Protein AF-A0A950L209-F1 (afdb_monomer)

Radius of gyration: 18.0 Å; Cα contacts (8 Å, |Δi|>4): 130; chains: 1; bounding box: 40×39×48 Å

Structure (mmCIF, N/CA/C/O backbone):
data_AF-A0A950L209-F1
#
_entry.id   AF-A0A950L209-F1
#
loop_
_atom_site.group_PDB
_atom_site.id
_atom_site.type_symbol
_atom_site.label_atom_id
_atom_site.label_alt_id
_atom_site.label_comp_id
_atom_site.label_asym_id
_atom_site.label_entity_id
_atom_site.label_seq_id
_atom_site.pdbx_PDB_ins_code
_atom_site.Cartn_x
_atom_site.Cartn_y
_atom_site.Cartn_z
_atom_site.occupancy
_atom_site.B_iso_or_equiv
_atom_site.auth_seq_id
_atom_site.auth_comp_id
_atom_site.auth_asym_id
_atom_site.auth_atom_id
_atom_site.pdbx_PDB_model_num
ATOM 1 N N . MET A 1 1 ? -9.557 -18.068 2.191 1.00 56.75 1 MET A N 1
ATOM 2 C CA . MET A 1 1 ? -8.403 -18.872 2.650 1.00 56.75 1 MET A CA 1
ATOM 3 C C . MET A 1 1 ? -7.447 -17.908 3.337 1.00 56.75 1 MET A C 1
ATOM 5 O O . MET A 1 1 ? -7.253 -16.830 2.796 1.00 56.75 1 MET A O 1
ATOM 9 N N . ILE A 1 2 ? -6.960 -18.210 4.544 1.00 58.59 2 ILE A N 1
ATOM 10 C CA . ILE A 1 2 ? -6.040 -17.323 5.278 1.00 58.59 2 ILE A CA 1
ATOM 11 C C . ILE A 1 2 ? -4.613 -17.676 4.863 1.00 58.59 2 ILE A C 1
ATOM 13 O O . ILE A 1 2 ? -4.239 -18.846 4.907 1.00 58.59 2 ILE A O 1
ATOM 17 N N . HIS A 1 3 ? -3.831 -16.674 4.466 1.00 64.38 3 HIS A N 1
ATOM 18 C CA . HIS A 1 3 ? -2.453 -16.849 4.015 1.00 64.38 3 HIS A CA 1
ATOM 19 C C . HIS A 1 3 ? -1.466 -16.234 5.027 1.00 64.38 3 HIS A C 1
ATOM 21 O O . HIS A 1 3 ? -1.179 -15.039 4.931 1.00 64.38 3 HIS A O 1
ATOM 27 N N . PRO A 1 4 ? -0.980 -17.000 6.024 1.00 54.41 4 PRO A N 1
ATOM 28 C CA . PRO A 1 4 ? -0.186 -16.463 7.134 1.00 54.41 4 PRO A CA 1
ATOM 29 C C . PRO A 1 4 ? 1.179 -15.901 6.707 1.00 54.41 4 PRO A C 1
ATOM 31 O O . PRO A 1 4 ? 1.635 -14.934 7.306 1.00 54.41 4 PRO A O 1
ATOM 34 N N . GLU A 1 5 ? 1.783 -16.437 5.643 1.00 61.16 5 GLU A N 1
ATOM 35 C CA . GLU A 1 5 ? 3.064 -15.960 5.086 1.00 61.16 5 GLU A CA 1
ATOM 36 C C . GLU A 1 5 ? 2.904 -15.248 3.732 1.00 61.16 5 GLU A C 1
ATOM 38 O O . GLU A 1 5 ? 3.859 -15.065 2.981 1.00 61.16 5 GLU A O 1
ATOM 43 N N . GLY A 1 6 ? 1.677 -14.841 3.400 1.00 58.84 6 GLY A N 1
ATOM 44 C CA . GLY A 1 6 ? 1.338 -14.339 2.073 1.00 58.84 6 GLY A CA 1
ATOM 45 C C . GLY A 1 6 ? 0.752 -15.424 1.171 1.00 58.84 6 GLY A C 1
ATOM 46 O O . GLY A 1 6 ? 0.939 -16.625 1.366 1.00 58.84 6 GLY A O 1
ATOM 47 N N . GLY A 1 7 ? -0.087 -14.985 0.236 1.00 59.22 7 GLY A N 1
ATOM 48 C CA . GLY A 1 7 ? -0.855 -15.852 -0.650 1.00 59.22 7 GLY A CA 1
ATOM 49 C C . GLY A 1 7 ? -0.496 -15.620 -2.107 1.00 59.22 7 GLY A C 1
ATOM 50 O O . GLY A 1 7 ? -0.039 -14.540 -2.482 1.00 59.22 7 GLY A O 1
ATOM 51 N N . HIS A 1 8 ? -0.749 -16.622 -2.945 1.00 64.44 8 HIS A N 1
ATOM 52 C CA . HIS A 1 8 ? -0.728 -16.423 -4.388 1.00 64.44 8 HIS A CA 1
ATOM 53 C C . HIS A 1 8 ? -1.870 -15.486 -4.773 1.00 64.44 8 HIS A C 1
ATOM 55 O O . HIS A 1 8 ? -3.043 -15.835 -4.652 1.00 64.44 8 HIS A O 1
ATOM 61 N N . VAL A 1 9 ? -1.518 -14.295 -5.247 1.00 63.75 9 VAL A N 1
ATOM 62 C CA . VAL A 1 9 ? -2.480 -13.327 -5.770 1.00 63.75 9 VAL A CA 1
ATOM 63 C C . VAL A 1 9 ? -2.488 -13.381 -7.292 1.00 63.75 9 VAL A C 1
ATOM 65 O O . VAL A 1 9 ? -1.447 -13.563 -7.929 1.00 63.75 9 VAL A O 1
ATOM 68 N N . LYS A 1 10 ? -3.665 -13.195 -7.896 1.00 63.28 10 LYS A N 1
ATOM 69 C CA . LYS A 1 10 ? -3.754 -12.906 -9.329 1.00 63.28 10 LYS A CA 1
ATOM 70 C C . LYS A 1 10 ? -3.288 -11.468 -9.545 1.00 63.28 10 LYS A C 1
ATOM 72 O O . LYS A 1 10 ? -4.066 -10.531 -9.418 1.00 63.28 10 LYS A O 1
ATOM 77 N N . GLY A 1 11 ? -1.998 -11.304 -9.811 1.00 66.81 11 GLY A N 1
ATOM 78 C CA . GLY A 1 11 ? -1.421 -10.025 -10.215 1.00 66.81 11 GLY A CA 1
ATOM 79 C C . GLY A 1 11 ? -1.592 -9.781 -11.714 1.00 66.81 11 GLY A C 1
ATOM 80 O O . GLY A 1 11 ? -1.619 -10.722 -12.506 1.00 66.81 11 GLY A O 1
ATOM 81 N N . ALA A 1 12 ? -1.663 -8.511 -12.107 1.00 67.19 12 ALA A N 1
ATOM 82 C CA . ALA A 1 12 ? -1.570 -8.096 -13.502 1.00 67.19 12 ALA A CA 1
ATOM 83 C C . ALA A 1 12 ? -0.285 -7.286 -13.709 1.00 67.19 12 ALA A C 1
ATOM 85 O O . ALA A 1 12 ? 0.047 -6.411 -12.909 1.00 67.19 12 ALA A O 1
ATOM 86 N N . ILE A 1 13 ? 0.430 -7.565 -14.799 1.00 74.44 13 ILE A N 1
ATOM 87 C CA . ILE A 1 13 ? 1.540 -6.727 -15.254 1.00 74.44 13 ILE A CA 1
ATOM 88 C C . ILE A 1 13 ? 0.972 -5.745 -16.272 1.00 74.44 13 ILE A C 1
ATOM 90 O O . ILE A 1 13 ? 0.420 -6.151 -17.294 1.00 74.44 13 ILE A O 1
ATOM 94 N N . LEU A 1 14 ? 1.115 -4.446 -16.004 1.00 68.62 14 LEU A N 1
ATOM 95 C CA . LEU A 1 14 ? 0.774 -3.421 -16.983 1.00 68.62 14 LEU A CA 1
ATOM 96 C C . LEU A 1 14 ? 1.824 -3.433 -18.098 1.00 68.62 14 LEU A C 1
ATOM 98 O O . LEU A 1 14 ? 2.938 -2.938 -17.922 1.00 68.62 14 LEU A O 1
ATOM 102 N N . VAL A 1 15 ? 1.464 -3.995 -19.249 1.00 69.62 15 VAL A N 1
ATOM 103 C CA . VAL A 1 15 ? 2.323 -3.983 -20.433 1.00 69.62 15 VAL A CA 1
ATOM 104 C C . VAL A 1 15 ? 2.180 -2.631 -21.120 1.00 69.62 15 VAL A C 1
ATOM 106 O O . VAL A 1 15 ? 1.165 -2.327 -21.743 1.00 69.62 15 VAL A O 1
ATOM 109 N N . LEU A 1 16 ? 3.210 -1.796 -21.001 1.00 67.31 16 LEU A N 1
ATOM 110 C CA . LEU A 1 16 ? 3.279 -0.545 -21.744 1.00 67.31 16 LEU A CA 1
ATOM 111 C C . LEU A 1 16 ? 3.687 -0.877 -23.184 1.00 67.31 16 LEU A C 1
ATOM 113 O O . LEU A 1 16 ? 4.810 -1.319 -23.421 1.00 67.31 16 LEU A O 1
ATOM 117 N N . GLY A 1 17 ? 2.774 -0.676 -24.139 1.00 61.09 17 GLY A N 1
ATOM 118 C CA . GLY A 1 17 ? 3.001 -0.869 -25.577 1.00 61.09 17 GLY A CA 1
ATOM 119 C C . GLY A 1 17 ? 3.950 0.176 -26.170 1.00 61.09 17 GLY A C 1
ATOM 120 O O . GLY A 1 17 ? 3.568 0.955 -27.041 1.00 61.09 17 GLY A O 1
ATOM 121 N N . ILE A 1 18 ? 5.180 0.240 -25.666 1.00 60.06 18 ILE A N 1
ATOM 122 C CA . ILE A 1 18 ? 6.193 1.181 -26.131 1.00 60.06 18 ILE A CA 1
ATOM 123 C C . ILE A 1 18 ? 6.899 0.544 -27.332 1.00 60.06 18 ILE A C 1
ATOM 125 O O . ILE A 1 18 ? 7.485 -0.530 -27.213 1.00 60.06 18 ILE A O 1
ATOM 129 N N . LYS A 1 19 ? 6.801 1.183 -28.505 1.00 56.75 19 LYS A N 1
ATOM 130 C CA . LYS A 1 19 ? 7.307 0.649 -29.781 1.00 56.75 19 LYS A CA 1
ATOM 131 C C . LYS A 1 19 ? 8.783 0.226 -29.677 1.00 56.75 19 LYS A C 1
ATOM 133 O O . LYS A 1 19 ? 9.600 0.923 -29.074 1.00 56.75 19 LYS A O 1
ATOM 138 N N . ALA A 1 20 ? 9.105 -0.913 -30.293 1.00 53.81 20 ALA A N 1
ATOM 139 C CA . ALA A 1 20 ? 10.372 -1.633 -30.144 1.00 53.81 20 ALA A CA 1
ATOM 140 C C . ALA A 1 20 ? 11.625 -0.867 -30.620 1.00 53.81 20 ALA A C 1
ATOM 142 O O . ALA A 1 20 ? 12.727 -1.188 -30.187 1.00 53.81 20 ALA A O 1
ATOM 143 N N . ASP A 1 21 ? 11.477 0.180 -31.433 1.00 52.56 21 ASP A N 1
ATOM 144 C CA . ASP A 1 21 ? 12.600 0.833 -32.128 1.00 52.56 21 ASP A CA 1
ATOM 145 C C . ASP A 1 21 ? 13.478 1.753 -31.244 1.00 52.56 21 ASP A C 1
ATOM 147 O O . ASP A 1 21 ? 14.395 2.425 -31.710 1.00 52.56 21 ASP A O 1
ATOM 151 N N . THR A 1 22 ? 13.225 1.796 -29.932 1.00 52.97 22 THR A N 1
ATOM 152 C CA . THR A 1 22 ? 13.946 2.658 -28.975 1.00 52.97 22 THR A CA 1
ATOM 153 C C . THR A 1 22 ? 14.126 2.023 -27.588 1.00 52.97 22 THR A C 1
ATOM 155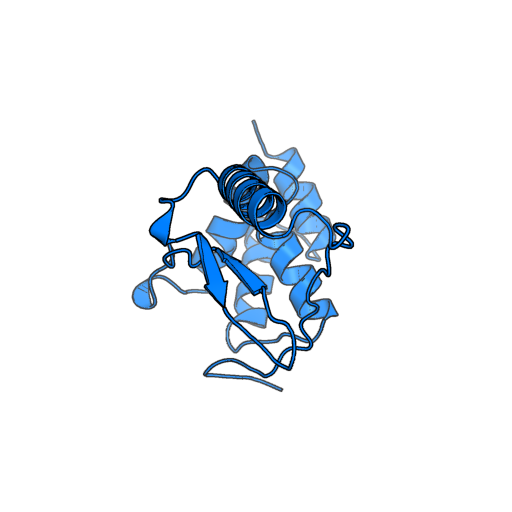 O O . THR A 1 22 ? 14.097 2.720 -26.572 1.00 52.97 22 THR A O 1
ATOM 158 N N . GLN A 1 23 ? 14.373 0.708 -27.504 1.00 54.00 23 GLN A N 1
ATOM 159 C CA . GLN A 1 23 ? 14.460 -0.049 -26.236 1.00 54.00 23 GLN A CA 1
ATOM 160 C C . GLN A 1 23 ? 15.243 0.650 -25.097 1.00 54.00 23 GLN A C 1
ATOM 162 O O . GLN A 1 23 ? 14.740 0.746 -23.977 1.00 54.00 23 GLN A O 1
ATOM 167 N N . ARG A 1 24 ? 16.429 1.229 -25.358 1.00 52.78 24 ARG A N 1
ATOM 168 C CA . ARG A 1 24 ? 17.217 1.941 -24.321 1.00 52.78 24 ARG A CA 1
ATOM 169 C C . ARG A 1 24 ? 16.632 3.296 -23.897 1.00 52.78 24 ARG A C 1
ATOM 171 O O . ARG A 1 24 ? 16.732 3.655 -22.725 1.00 52.78 24 ARG A O 1
ATOM 178 N N . ARG A 1 25 ? 16.026 4.059 -24.820 1.00 54.53 25 ARG A N 1
ATOM 179 C CA . ARG A 1 25 ? 15.368 5.342 -24.487 1.00 54.53 25 ARG A CA 1
ATOM 180 C C . ARG A 1 25 ? 14.081 5.102 -23.689 1.00 54.53 25 ARG A C 1
ATOM 182 O O . ARG A 1 25 ? 13.754 5.897 -22.811 1.00 54.53 25 ARG A O 1
ATOM 189 N N . ASN A 1 26 ? 13.436 3.959 -23.910 1.00 71.62 26 ASN A N 1
ATOM 190 C CA . ASN A 1 26 ? 12.172 3.592 -23.280 1.00 71.62 26 ASN A CA 1
ATOM 191 C C . ASN A 1 26 ? 12.346 3.158 -21.814 1.00 71.62 26 ASN A C 1
ATOM 193 O O . ASN A 1 26 ? 11.601 3.628 -20.957 1.00 71.62 26 ASN A O 1
ATOM 197 N N . VAL A 1 27 ? 13.375 2.366 -21.480 1.00 78.81 27 VAL A N 1
ATOM 198 C CA . VAL A 1 27 ? 13.626 1.949 -20.083 1.00 78.81 27 VAL A CA 1
ATOM 199 C C . VAL A 1 27 ? 13.945 3.148 -19.191 1.00 78.81 27 VAL A C 1
ATOM 201 O O . VAL A 1 27 ? 13.340 3.303 -18.135 1.00 78.81 27 VAL A O 1
ATOM 204 N N . SER A 1 28 ? 14.844 4.042 -19.607 1.00 82.88 28 SER A N 1
ATOM 205 C CA . SER A 1 28 ? 15.197 5.231 -18.816 1.00 82.88 28 SER A CA 1
ATOM 206 C C . SER A 1 28 ? 14.000 6.160 -18.579 1.00 82.88 28 SER A C 1
ATOM 208 O O . SER A 1 28 ? 13.854 6.704 -17.483 1.00 82.88 28 SER A O 1
ATOM 210 N N . MET A 1 29 ? 13.117 6.312 -19.574 1.00 83.25 29 MET A N 1
ATOM 211 C CA . MET A 1 29 ? 11.869 7.064 -19.422 1.00 83.25 29 MET A CA 1
ATOM 212 C C . MET A 1 29 ? 10.919 6.402 -18.426 1.00 83.25 29 MET A C 1
ATOM 214 O O . MET A 1 29 ? 10.436 7.081 -17.522 1.00 83.25 29 MET A O 1
ATOM 218 N N . VAL A 1 30 ? 10.692 5.089 -18.538 1.00 85.06 30 VAL A N 1
ATOM 219 C CA . VAL A 1 30 ? 9.818 4.357 -17.606 1.00 85.06 30 VAL A CA 1
ATOM 220 C C . VAL A 1 30 ? 10.391 4.382 -16.191 1.00 85.06 30 VAL A C 1
ATOM 222 O O . VAL A 1 30 ? 9.648 4.610 -15.241 1.00 85.06 30 VAL A O 1
ATOM 225 N N . ARG A 1 31 ? 11.714 4.249 -16.030 1.00 88.62 31 ARG A N 1
ATOM 226 C CA . ARG A 1 31 ? 12.372 4.370 -14.721 1.00 88.62 31 ARG A CA 1
ATOM 227 C C . ARG A 1 31 ? 12.179 5.759 -14.116 1.00 88.62 31 ARG A C 1
ATOM 229 O O . ARG A 1 31 ? 11.883 5.864 -12.930 1.00 88.62 31 ARG A O 1
ATOM 236 N N . ARG A 1 32 ? 12.306 6.826 -14.917 1.00 87.81 32 ARG A N 1
ATOM 237 C CA . ARG A 1 32 ? 12.048 8.202 -14.463 1.00 87.81 32 ARG A CA 1
ATOM 238 C C . ARG A 1 32 ? 10.581 8.400 -14.086 1.00 87.81 32 ARG A C 1
ATOM 240 O O . ARG A 1 32 ? 10.316 8.943 -13.021 1.00 87.81 32 ARG A O 1
ATOM 247 N N . TRP A 1 33 ? 9.653 7.936 -14.920 1.00 87.25 33 TRP A N 1
ATOM 248 C CA . TRP A 1 33 ? 8.219 8.011 -14.642 1.00 87.25 33 TRP A CA 1
ATOM 249 C C . TRP A 1 33 ? 7.859 7.280 -13.346 1.00 87.25 33 TRP A C 1
ATOM 251 O O . TRP A 1 33 ? 7.209 7.862 -12.478 1.00 87.25 33 TRP A O 1
ATOM 261 N N . LEU A 1 34 ? 8.337 6.043 -13.177 1.00 88.94 34 LEU A N 1
ATOM 262 C CA . LEU A 1 34 ? 8.077 5.251 -11.979 1.00 88.94 34 LEU A CA 1
ATOM 263 C C . LEU A 1 34 ? 8.686 5.914 -10.742 1.00 88.94 34 LEU A C 1
ATOM 265 O O . LEU A 1 34 ? 8.036 5.997 -9.708 1.00 88.94 34 LEU A O 1
ATOM 269 N N . ARG A 1 35 ? 9.892 6.479 -10.862 1.00 92.56 35 ARG A N 1
ATOM 270 C CA . ARG A 1 35 ? 10.513 7.258 -9.789 1.00 92.56 35 ARG A CA 1
ATOM 271 C C . ARG A 1 35 ? 9.645 8.449 -9.379 1.00 92.56 35 ARG A C 1
ATOM 273 O O . ARG A 1 35 ? 9.403 8.626 -8.193 1.00 92.56 35 ARG A O 1
ATOM 280 N N . THR A 1 36 ? 9.145 9.239 -10.326 1.00 89.56 36 THR A N 1
ATOM 281 C CA . THR A 1 36 ? 8.249 10.363 -10.015 1.00 89.56 36 THR A CA 1
ATOM 282 C C . THR A 1 36 ? 6.960 9.885 -9.348 1.00 89.56 36 THR A C 1
ATOM 284 O O . THR A 1 36 ? 6.562 10.440 -8.326 1.00 89.56 36 THR A O 1
ATOM 287 N N . ARG A 1 37 ? 6.343 8.824 -9.881 1.00 86.06 37 ARG A N 1
ATOM 288 C CA . ARG A 1 37 ? 5.122 8.222 -9.331 1.00 86.06 37 ARG A CA 1
ATOM 289 C C . ARG A 1 37 ? 5.303 7.759 -7.882 1.00 86.06 37 ARG A C 1
ATOM 291 O O . ARG A 1 37 ? 4.414 7.979 -7.068 1.00 86.06 37 ARG A O 1
ATOM 298 N N . GLU A 1 38 ? 6.441 7.148 -7.564 1.00 89.62 38 GLU A N 1
ATOM 299 C CA . GLU A 1 38 ? 6.735 6.594 -6.236 1.00 89.62 38 GLU A CA 1
ATOM 300 C C . GLU A 1 38 ? 7.435 7.595 -5.298 1.00 89.62 38 GLU A C 1
ATOM 302 O O . GLU A 1 38 ? 8.102 7.200 -4.347 1.00 89.62 38 GLU A O 1
ATOM 307 N N . ARG A 1 39 ? 7.272 8.907 -5.537 1.00 89.44 39 ARG A N 1
ATOM 308 C CA . ARG A 1 39 ? 7.806 10.001 -4.695 1.00 89.44 39 ARG A CA 1
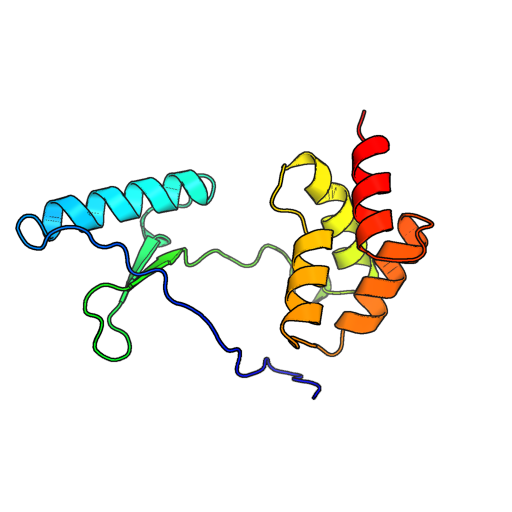ATOM 309 C C . ARG A 1 39 ? 9.336 10.074 -4.644 1.00 89.44 39 ARG A C 1
ATOM 311 O O . ARG A 1 39 ? 9.934 10.390 -3.623 1.00 89.44 39 ARG A O 1
ATOM 318 N N . ASN A 1 40 ? 9.966 9.868 -5.793 1.00 92.25 40 ASN A N 1
ATOM 319 C CA . ASN A 1 40 ? 11.399 10.026 -6.031 1.00 92.25 40 ASN A CA 1
ATOM 320 C C . ASN A 1 40 ? 12.324 9.153 -5.159 1.00 92.25 40 ASN A C 1
ATOM 322 O O . ASN A 1 40 ? 13.299 9.683 -4.616 1.00 92.25 40 ASN A O 1
ATOM 326 N N . PRO A 1 41 ? 12.122 7.821 -5.084 1.00 91.94 41 PRO A N 1
ATOM 327 C CA . PRO A 1 41 ? 13.070 6.951 -4.402 1.00 91.94 41 PRO A CA 1
ATOM 328 C C . PRO A 1 41 ? 14.458 7.010 -5.075 1.00 91.94 41 PRO A C 1
ATOM 330 O O . PRO A 1 41 ? 14.585 7.467 -6.226 1.00 91.94 41 PRO A O 1
ATOM 333 N N . PRO A 1 42 ? 15.511 6.535 -4.389 1.00 92.31 42 PRO A N 1
ATOM 334 C CA . PRO A 1 42 ? 16.828 6.367 -4.994 1.00 92.31 42 PRO A CA 1
ATOM 335 C C . PRO A 1 42 ? 16.768 5.503 -6.267 1.00 92.31 42 PRO A C 1
ATO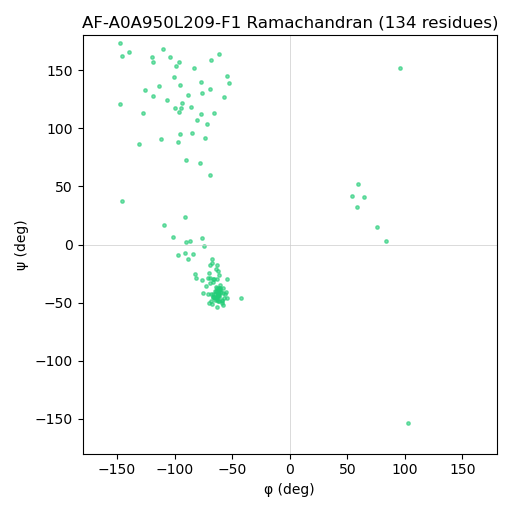M 337 O O . PRO A 1 42 ? 15.948 4.587 -6.374 1.00 92.31 42 PRO A O 1
ATOM 340 N N . LEU A 1 43 ? 17.604 5.803 -7.268 1.00 88.19 43 LEU A N 1
ATOM 341 C CA . LEU A 1 43 ? 17.530 5.162 -8.593 1.00 88.19 43 LEU A CA 1
ATOM 342 C C . LEU A 1 43 ? 17.792 3.650 -8.543 1.00 88.19 43 LEU A C 1
ATOM 344 O O . LEU A 1 43 ? 17.242 2.905 -9.356 1.00 88.19 43 LEU A O 1
ATOM 348 N N . GLU A 1 44 ? 18.594 3.200 -7.586 1.00 91.88 44 GLU A N 1
ATOM 349 C CA . GLU A 1 44 ? 18.878 1.798 -7.289 1.00 91.88 44 GLU A CA 1
ATOM 350 C C . GLU A 1 44 ? 17.642 1.019 -6.815 1.00 91.88 44 GLU A C 1
ATOM 352 O O . GLU A 1 44 ? 17.596 -0.201 -6.962 1.00 91.88 44 GLU A O 1
ATOM 357 N N . ARG A 1 45 ? 16.606 1.710 -6.315 1.00 93.50 45 ARG A N 1
ATOM 358 C CA . ARG A 1 45 ? 15.312 1.104 -5.966 1.00 93.50 45 ARG A CA 1
ATOM 359 C C . ARG A 1 45 ? 14.371 0.975 -7.156 1.00 93.50 45 ARG A C 1
ATOM 361 O O . ARG A 1 45 ? 13.343 0.324 -7.037 1.00 93.50 45 ARG A O 1
ATOM 368 N N . ILE A 1 46 ? 14.709 1.545 -8.311 1.00 93.88 46 ILE A N 1
ATOM 369 C CA . ILE A 1 46 ? 13.978 1.307 -9.556 1.00 93.88 46 ILE A CA 1
ATOM 370 C C . ILE A 1 46 ? 14.696 0.205 -10.328 1.00 93.88 46 ILE A C 1
ATOM 372 O O . ILE A 1 46 ? 15.665 0.468 -11.052 1.00 93.88 46 ILE A O 1
ATOM 376 N N . ARG A 1 47 ? 14.221 -1.026 -10.146 1.00 92.62 47 ARG A N 1
ATOM 377 C CA . ARG A 1 47 ? 14.854 -2.249 -10.640 1.00 92.62 47 ARG A CA 1
ATOM 378 C C . ARG A 1 47 ? 14.253 -2.697 -11.965 1.00 92.62 47 ARG A C 1
ATOM 380 O O . ARG A 1 47 ? 13.119 -2.360 -12.303 1.00 92.62 47 ARG A O 1
ATOM 387 N N . VAL A 1 48 ? 15.043 -3.466 -12.705 1.00 90.06 48 VAL A N 1
ATOM 388 C CA . VAL A 1 48 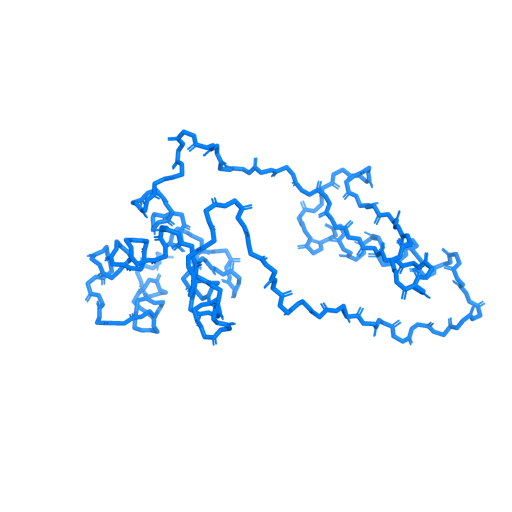? 14.639 -4.128 -13.945 1.00 90.06 48 VAL A CA 1
ATOM 389 C C . VAL A 1 48 ? 14.955 -5.609 -13.791 1.00 90.06 48 VAL A C 1
ATOM 391 O O . VAL A 1 48 ? 16.046 -5.948 -13.333 1.00 90.06 48 VAL A O 1
ATOM 394 N N . MET A 1 49 ? 14.009 -6.475 -14.137 1.00 90.56 49 MET A N 1
ATOM 395 C CA . MET A 1 49 ? 14.195 -7.924 -14.141 1.00 90.56 49 MET A CA 1
ATOM 396 C C . MET A 1 49 ? 13.528 -8.566 -15.359 1.00 90.56 49 MET A C 1
ATOM 398 O O . MET A 1 49 ? 12.674 -7.954 -16.001 1.00 90.56 49 MET A O 1
ATOM 402 N N . THR A 1 50 ? 13.876 -9.823 -15.616 1.00 88.31 50 THR A N 1
ATOM 403 C CA . THR A 1 50 ? 13.158 -10.701 -16.544 1.00 88.31 50 THR A CA 1
ATOM 404 C C . THR A 1 50 ? 12.165 -11.557 -15.761 1.00 88.31 50 THR A C 1
ATOM 406 O O . THR A 1 50 ? 12.508 -12.074 -14.699 1.00 88.31 50 THR A O 1
ATOM 409 N N . LEU A 1 51 ? 10.942 -11.725 -16.267 1.00 85.19 51 LEU A N 1
ATOM 410 C CA . LEU A 1 51 ? 9.910 -12.534 -15.608 1.00 85.19 51 LEU A CA 1
ATOM 411 C C . LEU A 1 51 ? 9.006 -13.205 -16.644 1.00 85.19 51 LEU A C 1
ATOM 413 O O . LEU A 1 51 ? 8.360 -12.517 -17.425 1.00 85.19 51 LEU A O 1
ATOM 417 N N . GLY A 1 52 ? 8.928 -14.539 -16.640 1.00 81.25 52 GLY A N 1
ATOM 418 C CA . GLY A 1 52 ? 7.929 -15.281 -17.426 1.00 81.25 52 GLY A CA 1
ATOM 419 C C . GLY A 1 52 ? 7.904 -14.949 -18.925 1.00 81.25 52 GLY A C 1
ATOM 420 O O . GLY A 1 52 ? 6.828 -14.779 -19.487 1.00 81.25 52 GLY A O 1
ATOM 421 N N . GLY A 1 53 ? 9.072 -14.805 -19.561 1.00 83.06 53 GLY A N 1
ATOM 422 C CA . GLY A 1 53 ? 9.186 -14.434 -20.981 1.00 83.06 53 GLY A CA 1
ATOM 423 C C . GLY A 1 53 ? 9.107 -12.929 -21.266 1.00 83.06 53 GLY A C 1
ATOM 424 O O . GLY A 1 53 ? 9.153 -12.526 -22.424 1.00 83.06 53 GLY A O 1
ATOM 425 N N . LEU A 1 54 ? 9.005 -12.089 -20.233 1.00 82.00 54 LEU A N 1
ATOM 426 C CA . LEU A 1 54 ? 9.098 -10.635 -20.350 1.00 82.00 54 LEU A CA 1
ATOM 427 C C . LEU A 1 54 ? 10.531 -10.183 -20.074 1.00 82.00 54 LEU A C 1
ATOM 429 O O . LEU A 1 54 ? 11.011 -10.328 -18.950 1.00 82.00 54 LEU A O 1
ATOM 433 N N . ASP A 1 55 ? 11.185 -9.583 -21.068 1.00 81.62 55 ASP A N 1
ATOM 434 C CA . ASP A 1 55 ? 12.584 -9.146 -20.957 1.00 81.62 55 ASP A CA 1
ATOM 435 C C . ASP A 1 55 ? 12.781 -7.962 -19.999 1.00 81.62 55 ASP A C 1
ATOM 437 O O . ASP A 1 55 ? 13.818 -7.857 -19.348 1.00 81.62 55 ASP A O 1
ATOM 441 N N . ASN A 1 56 ? 11.793 -7.062 -19.913 1.00 83.19 56 ASN A N 1
ATOM 442 C CA . ASN A 1 56 ? 11.886 -5.812 -19.157 1.00 83.19 56 ASN A CA 1
ATOM 443 C C . ASN A 1 56 ? 10.674 -5.615 -18.237 1.00 83.19 56 ASN A C 1
ATOM 445 O O . ASN A 1 56 ? 9.717 -4.924 -18.589 1.00 83.19 56 ASN A O 1
ATOM 449 N N . VAL A 1 57 ? 10.735 -6.169 -17.028 1.00 87.31 57 VAL A N 1
ATOM 450 C CA . VAL A 1 57 ? 9.813 -5.838 -15.935 1.00 87.31 57 VAL A CA 1
ATOM 451 C C . VAL A 1 57 ? 10.465 -4.791 -15.045 1.00 87.31 57 VAL A C 1
ATOM 453 O O . VAL A 1 57 ? 11.480 -5.052 -14.401 1.00 87.31 57 VAL A O 1
ATOM 456 N N . ILE A 1 58 ? 9.887 -3.590 -15.026 1.00 89.44 58 ILE A N 1
ATOM 457 C CA . ILE A 1 58 ? 10.401 -2.439 -14.277 1.00 89.44 58 ILE A CA 1
ATOM 458 C C . ILE A 1 58 ? 9.504 -2.206 -13.065 1.00 89.44 58 ILE A C 1
ATOM 460 O O . ILE A 1 58 ? 8.297 -2.029 -13.217 1.00 89.44 58 ILE A O 1
ATOM 464 N N . PHE A 1 59 ? 10.087 -2.182 -11.869 1.00 91.38 59 PHE A N 1
ATOM 465 C CA . PHE A 1 59 ? 9.346 -2.047 -10.615 1.00 91.38 59 PHE A CA 1
ATOM 466 C C . PHE A 1 59 ? 10.129 -1.234 -9.577 1.00 91.38 59 PHE A C 1
ATOM 468 O O . PHE A 1 59 ? 11.339 -1.025 -9.706 1.00 91.38 59 PHE A O 1
ATOM 475 N N . ALA A 1 60 ? 9.417 -0.753 -8.559 1.00 92.56 60 ALA A N 1
ATOM 476 C CA . ALA A 1 60 ? 10.000 -0.045 -7.430 1.00 92.56 60 ALA A CA 1
ATOM 477 C C . ALA A 1 60 ? 10.144 -1.008 -6.245 1.00 92.56 60 ALA A C 1
ATOM 479 O O . ALA A 1 60 ? 9.156 -1.532 -5.740 1.00 92.56 60 ALA A O 1
ATOM 480 N N . ASP A 1 61 ? 11.379 -1.233 -5.814 1.00 93.12 61 ASP A N 1
ATOM 481 C CA . ASP A 1 61 ? 11.746 -2.031 -4.644 1.00 93.12 61 ASP A CA 1
ATOM 482 C C . ASP A 1 61 ? 11.813 -1.131 -3.402 1.00 93.12 61 ASP A C 1
ATOM 484 O O . ASP A 1 61 ? 12.887 -0.722 -2.938 1.00 93.12 61 ASP A O 1
ATOM 488 N N . LEU A 1 62 ? 10.634 -0.722 -2.936 1.00 88.44 62 LEU A N 1
ATOM 489 C CA . LEU A 1 62 ? 10.491 0.204 -1.818 1.00 88.44 62 LEU A CA 1
ATOM 490 C C . LEU A 1 62 ? 10.727 -0.508 -0.485 1.00 88.44 62 LEU A C 1
ATOM 492 O O . LEU A 1 62 ? 10.285 -1.633 -0.268 1.00 88.44 62 LEU A O 1
ATOM 496 N N . VAL A 1 63 ? 11.416 0.177 0.427 1.00 85.06 63 VAL A N 1
ATOM 497 C CA . VAL A 1 63 ? 11.602 -0.310 1.797 1.00 85.06 63 VAL A CA 1
ATOM 498 C C . VAL A 1 63 ? 10.262 -0.257 2.519 1.00 85.06 63 VAL A C 1
ATOM 500 O O . VAL A 1 63 ? 9.565 0.756 2.452 1.00 85.06 63 VAL A O 1
ATOM 503 N N . ALA A 1 64 ? 9.924 -1.335 3.226 1.00 83.06 64 ALA A 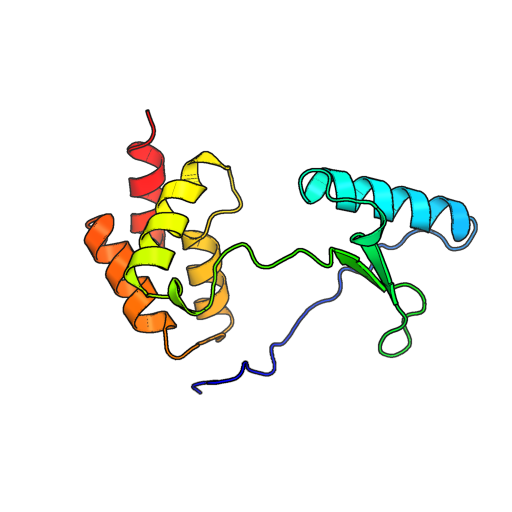N 1
ATOM 504 C CA . ALA A 1 64 ? 8.766 -1.352 4.104 1.00 83.06 64 ALA A CA 1
ATOM 505 C C . ALA A 1 64 ? 8.890 -0.233 5.148 1.00 83.06 64 ALA A C 1
ATOM 507 O O . ALA A 1 64 ? 9.898 -0.117 5.841 1.00 83.06 64 ALA A O 1
ATOM 508 N N . ASN A 1 65 ? 7.855 0.593 5.252 1.00 83.56 65 ASN A N 1
ATOM 509 C CA . ASN A 1 65 ? 7.786 1.716 6.187 1.00 83.56 65 ASN A CA 1
ATOM 510 C C . ASN A 1 65 ? 6.939 1.404 7.432 1.00 83.56 65 ASN A C 1
ATOM 512 O O . ASN A 1 65 ? 6.678 2.303 8.223 1.00 83.56 65 ASN A O 1
ATOM 516 N N . ILE A 1 66 ? 6.502 0.151 7.584 1.00 86.25 66 ILE A N 1
ATOM 517 C CA . ILE A 1 66 ? 5.755 -0.362 8.735 1.00 86.25 66 ILE A CA 1
ATOM 518 C C . ILE A 1 66 ? 6.502 -1.600 9.222 1.00 86.25 66 ILE A C 1
ATOM 520 O O . ILE A 1 66 ? 6.571 -2.603 8.498 1.00 86.25 66 ILE A O 1
ATOM 524 N N . SER A 1 67 ? 7.081 -1.525 10.420 1.00 85.44 67 SER A N 1
ATOM 525 C CA . SER A 1 67 ? 7.798 -2.661 11.001 1.00 85.44 67 SER A CA 1
ATOM 526 C C . SER A 1 67 ? 6.841 -3.797 11.374 1.00 85.44 67 SER A C 1
ATOM 528 O O . SER A 1 67 ? 5.643 -3.585 11.566 1.00 85.44 67 SER A O 1
ATOM 530 N N . ASP A 1 68 ? 7.360 -5.022 11.492 1.00 83.00 68 ASP A N 1
ATOM 531 C CA . ASP A 1 68 ? 6.552 -6.172 11.922 1.00 83.00 68 ASP A CA 1
ATOM 532 C C . ASP A 1 68 ? 5.978 -5.968 13.332 1.00 83.00 68 ASP A C 1
ATOM 534 O O . ASP A 1 68 ? 4.828 -6.319 13.582 1.00 83.00 68 ASP A O 1
ATOM 538 N N . ALA A 1 69 ? 6.749 -5.342 14.229 1.00 81.50 69 ALA A N 1
ATOM 539 C CA . ALA A 1 69 ? 6.333 -5.052 15.602 1.00 81.50 69 ALA A CA 1
ATOM 540 C C . ALA A 1 69 ? 5.182 -4.032 15.678 1.00 81.50 69 ALA A C 1
ATOM 542 O O . ALA A 1 69 ? 4.374 -4.081 16.600 1.00 81.50 69 ALA A O 1
ATOM 543 N N . GLU A 1 70 ? 5.093 -3.120 14.709 1.00 85.62 70 GLU A N 1
ATOM 544 C CA . GLU A 1 70 ? 4.042 -2.098 14.636 1.00 85.62 70 GLU A CA 1
ATOM 545 C C . GLU A 1 70 ? 2.822 -2.551 13.826 1.00 85.62 70 GLU A C 1
ATOM 547 O O . GLU A 1 70 ? 1.814 -1.846 13.781 1.00 85.62 70 GLU A O 1
ATOM 552 N N . ARG A 1 71 ? 2.883 -3.716 13.168 1.00 87.50 71 ARG A N 1
ATOM 553 C CA . ARG A 1 71 ? 1.832 -4.203 12.269 1.00 87.50 71 ARG A CA 1
ATOM 554 C C . ARG A 1 71 ? 0.644 -4.783 13.047 1.00 87.50 71 ARG A C 1
ATOM 556 O O . ARG A 1 71 ? 0.390 -5.984 13.009 1.00 87.50 71 ARG A O 1
ATOM 563 N N . SER A 1 72 ? -0.111 -3.913 13.718 1.00 93.44 72 SER A N 1
ATOM 564 C CA . SER A 1 72 ? -1.408 -4.229 14.331 1.00 93.44 72 SER A CA 1
ATOM 565 C C . SER A 1 72 ? -2.580 -3.689 13.510 1.00 93.44 72 SER A C 1
ATOM 567 O O . SER A 1 72 ? -2.423 -2.777 12.695 1.00 93.44 72 SER A O 1
ATOM 569 N N . ALA A 1 73 ? -3.777 -4.230 13.744 1.00 95.44 73 ALA A N 1
ATOM 570 C CA . ALA A 1 73 ? -5.006 -3.754 13.112 1.00 95.44 73 ALA A CA 1
ATOM 571 C C . ALA A 1 73 ? -5.255 -2.258 13.375 1.00 95.44 73 ALA A C 1
ATOM 573 O O . ALA A 1 73 ? -5.583 -1.510 12.457 1.00 95.44 73 ALA A O 1
ATOM 574 N N . GLU A 1 74 ? -5.031 -1.810 14.609 1.00 95.94 74 GLU A N 1
ATOM 575 C CA . GLU A 1 74 ? -5.225 -0.430 15.055 1.00 95.94 74 GLU A CA 1
ATOM 576 C C . GLU A 1 74 ? -4.211 0.514 14.409 1.00 95.94 74 GLU A C 1
ATOM 578 O O . GLU A 1 74 ? -4.569 1.607 13.962 1.00 95.94 74 GLU A O 1
ATOM 583 N N . HIS A 1 75 ? -2.945 0.092 14.322 1.00 95.06 75 HIS A N 1
ATOM 584 C CA . HIS A 1 75 ? -1.905 0.886 13.679 1.00 95.06 75 HIS A CA 1
ATOM 585 C C . HIS A 1 75 ? -2.177 1.036 12.178 1.00 95.06 75 HIS A C 1
ATOM 587 O O . HIS A 1 75 ? -2.122 2.149 11.653 1.00 95.06 75 HIS A O 1
ATOM 593 N N . LEU A 1 76 ? -2.544 -0.056 11.500 1.00 94.88 76 LEU A N 1
ATOM 594 C CA . LEU A 1 76 ? -2.926 -0.029 10.087 1.00 94.88 76 LEU A CA 1
ATOM 595 C C . LEU A 1 76 ? -4.173 0.838 9.857 1.00 94.88 76 LEU A C 1
ATOM 597 O O . LEU A 1 76 ? -4.175 1.654 8.938 1.00 94.88 76 LEU A O 1
ATOM 601 N N . ALA A 1 77 ? -5.196 0.739 10.714 1.00 96.19 77 ALA A N 1
ATOM 602 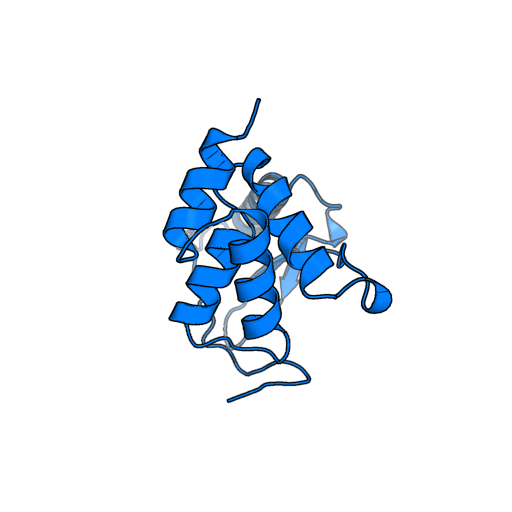C CA . ALA A 1 77 ? -6.404 1.570 10.648 1.00 96.19 77 ALA A CA 1
ATOM 603 C C . ALA A 1 77 ? -6.104 3.061 10.810 1.00 96.19 77 ALA A C 1
ATOM 605 O O . ALA A 1 77 ? -6.696 3.893 10.120 1.00 96.19 77 ALA A O 1
ATOM 606 N N . ARG A 1 78 ? -5.160 3.411 11.688 1.00 94.94 78 ARG A N 1
ATOM 607 C CA . ARG A 1 78 ? -4.687 4.788 11.821 1.00 94.94 78 ARG A CA 1
ATOM 608 C C . ARG A 1 78 ? -4.017 5.272 10.539 1.00 94.94 78 ARG A C 1
ATOM 610 O O . ARG A 1 78 ? -4.458 6.271 9.985 1.00 94.94 78 ARG A O 1
ATOM 617 N N . LEU A 1 79 ? -3.031 4.532 10.031 1.00 94.06 79 LEU A N 1
ATOM 618 C CA . LEU A 1 79 ? -2.334 4.887 8.790 1.00 94.06 79 LEU A CA 1
ATOM 619 C C . LEU A 1 79 ? -3.287 5.000 7.593 1.00 94.06 79 LEU A C 1
ATOM 621 O O . LEU A 1 79 ? -3.119 5.883 6.755 1.00 94.06 79 LEU A O 1
ATOM 625 N N . ALA A 1 80 ? -4.298 4.134 7.516 1.00 94.31 80 ALA A N 1
ATOM 626 C CA . ALA A 1 80 ? -5.300 4.158 6.460 1.00 94.31 80 ALA A CA 1
ATOM 627 C C . ALA A 1 80 ? -6.101 5.461 6.448 1.00 94.31 80 ALA A C 1
ATOM 629 O O . ALA A 1 80 ? -6.204 6.102 5.403 1.00 94.31 80 ALA A O 1
ATOM 630 N N . VAL A 1 81 ? -6.609 5.882 7.607 1.00 93.69 81 VAL A N 1
ATOM 631 C CA . VAL A 1 81 ? -7.336 7.150 7.747 1.00 93.69 81 VAL A CA 1
ATOM 632 C C . VAL A 1 81 ? -6.403 8.339 7.509 1.00 93.69 81 VAL A C 1
ATOM 634 O O . VAL A 1 81 ? -6.741 9.218 6.723 1.00 93.69 81 VAL A O 1
ATOM 637 N N . ASP A 1 82 ? -5.200 8.337 8.091 1.00 91.75 82 ASP A N 1
ATOM 638 C CA . ASP A 1 82 ? -4.223 9.427 7.934 1.00 91.75 82 ASP A CA 1
ATOM 639 C C . ASP A 1 82 ? -3.817 9.609 6.453 1.00 91.75 82 ASP A C 1
ATOM 641 O O . ASP A 1 82 ? -3.623 10.730 5.967 1.00 91.75 82 ASP A O 1
ATOM 645 N N . SER A 1 83 ? -3.742 8.506 5.696 1.00 90.94 83 SER A N 1
ATOM 646 C CA . SER A 1 83 ? -3.386 8.514 4.271 1.00 90.94 83 SER A CA 1
ATOM 647 C C . SER A 1 83 ? -4.425 9.177 3.366 1.00 90.94 83 SER A C 1
ATOM 649 O O . SER A 1 83 ? -4.108 9.481 2.218 1.00 90.94 83 SER A O 1
ATOM 651 N N . MET A 1 84 ? -5.633 9.458 3.863 1.00 88.81 84 MET A N 1
ATOM 652 C CA . MET A 1 84 ? -6.665 10.157 3.095 1.00 88.81 84 MET A CA 1
ATOM 653 C C . MET A 1 84 ? -6.230 11.566 2.669 1.00 88.81 84 MET A C 1
ATOM 655 O O . MET A 1 84 ? -6.695 12.066 1.646 1.00 88.81 84 MET A O 1
ATOM 659 N N . SER A 1 85 ? -5.314 12.188 3.416 1.00 82.81 85 SER A N 1
ATOM 660 C CA . SER A 1 85 ? -4.700 13.476 3.061 1.00 82.81 85 SER A CA 1
ATOM 661 C C . SER A 1 85 ? -3.764 13.393 1.848 1.00 82.81 85 SER A C 1
ATOM 663 O O . SER A 1 85 ? -3.450 14.400 1.218 1.00 82.81 85 SER A O 1
ATOM 665 N N . ALA A 1 86 ? -3.317 12.186 1.485 1.00 76.25 86 ALA A N 1
ATOM 666 C CA . ALA A 1 86 ? -2.338 11.959 0.430 1.00 76.25 86 ALA A CA 1
ATOM 667 C C . ALA A 1 86 ? -2.952 11.759 -0.972 1.00 76.25 86 ALA A C 1
ATOM 669 O O . ALA A 1 86 ? -2.204 11.528 -1.928 1.00 76.25 86 ALA A O 1
ATOM 670 N N . GLY A 1 87 ? -4.282 11.852 -1.104 1.00 76.50 87 GLY A N 1
ATOM 671 C CA . GLY A 1 87 ? -5.017 11.772 -2.370 1.00 76.50 87 GLY A CA 1
ATOM 672 C C . GLY A 1 87 ? -5.704 10.424 -2.621 1.00 76.50 87 GLY A C 1
ATOM 673 O O . GLY A 1 87 ? -6.048 9.694 -1.695 1.00 76.50 87 GLY A O 1
ATOM 674 N N . ASP A 1 88 ? -5.910 10.086 -3.898 1.00 75.44 88 ASP A N 1
ATOM 675 C CA . ASP A 1 88 ? -6.745 8.942 -4.313 1.00 75.44 88 ASP A CA 1
ATOM 676 C C . ASP A 1 88 ? -6.170 7.562 -3.949 1.00 75.44 88 ASP A C 1
ATOM 678 O O . ASP A 1 88 ? -6.888 6.564 -3.966 1.00 75.44 88 ASP A O 1
ATOM 682 N N . ARG A 1 89 ? -4.877 7.484 -3.611 1.00 82.25 89 ARG A N 1
ATOM 683 C CA . ARG A 1 89 ? -4.235 6.257 -3.118 1.00 82.25 89 ARG A CA 1
ATOM 684 C C . ARG A 1 89 ? -4.192 6.273 -1.595 1.00 82.25 89 ARG A C 1
ATOM 686 O O . ARG A 1 89 ? -3.200 6.713 -1.017 1.00 82.25 89 ARG A O 1
ATOM 693 N N . ASN A 1 90 ? -5.251 5.773 -0.970 1.00 91.31 90 ASN A N 1
ATOM 694 C CA . ASN A 1 90 ? -5.361 5.670 0.483 1.00 91.31 90 ASN A CA 1
ATOM 695 C C . ASN A 1 90 ? -5.537 4.216 0.953 1.00 91.31 90 ASN A C 1
ATOM 697 O O . ASN A 1 90 ? -5.904 3.322 0.186 1.00 91.31 90 ASN A O 1
ATOM 701 N N . GLY A 1 91 ? -5.257 3.986 2.235 1.00 92.62 91 GLY A N 1
ATOM 702 C CA . GLY A 1 91 ? -5.274 2.659 2.847 1.00 92.62 91 GLY A CA 1
ATOM 703 C C . GLY A 1 91 ? -6.667 2.042 3.006 1.00 92.62 91 GLY A C 1
ATOM 704 O O . GLY A 1 91 ? -6.762 0.815 3.031 1.00 92.62 91 GLY A O 1
ATOM 705 N N . ILE A 1 92 ? -7.733 2.854 3.079 1.00 95.44 92 ILE A N 1
ATOM 706 C CA . ILE A 1 92 ? -9.118 2.362 3.191 1.00 95.44 92 ILE A CA 1
ATOM 707 C C . ILE A 1 92 ? -9.533 1.720 1.866 1.00 95.44 92 ILE A C 1
ATOM 709 O O . ILE A 1 92 ? -9.949 0.562 1.849 1.00 95.44 92 ILE A O 1
ATOM 713 N N . ARG A 1 93 ? -9.329 2.431 0.750 1.00 94.06 93 ARG A N 1
ATOM 714 C CA . ARG A 1 93 ? -9.605 1.903 -0.590 1.00 94.06 93 ARG A CA 1
ATOM 715 C C . ARG A 1 93 ? -8.741 0.698 -0.916 1.00 94.06 93 ARG A C 1
ATOM 717 O O . ARG A 1 93 ? -9.251 -0.311 -1.377 1.00 94.06 93 ARG A O 1
ATOM 724 N N . TYR A 1 94 ? -7.453 0.760 -0.575 1.00 92.00 94 TYR A N 1
ATOM 725 C CA . TYR A 1 94 ? -6.549 -0.379 -0.733 1.00 92.00 94 TYR A CA 1
ATOM 726 C C . TYR A 1 94 ? -7.056 -1.639 -0.012 1.00 92.00 94 TYR A C 1
ATOM 728 O O . TYR A 1 94 ? -6.958 -2.743 -0.546 1.00 92.00 94 TYR A O 1
ATOM 736 N N . LEU A 1 95 ? -7.603 -1.497 1.201 1.00 94.81 95 LEU A N 1
ATOM 737 C CA . LEU A 1 95 ? -8.205 -2.625 1.908 1.00 94.81 95 LEU A CA 1
ATOM 738 C C . LEU A 1 95 ? -9.472 -3.128 1.203 1.00 94.81 95 LEU A C 1
ATOM 740 O O . LEU A 1 95 ? -9.625 -4.340 1.061 1.00 94.81 95 LEU A O 1
ATOM 744 N N . ALA A 1 96 ? -10.356 -2.223 0.775 1.00 94.50 96 ALA A N 1
ATOM 745 C CA . ALA A 1 96 ? -11.592 -2.576 0.080 1.00 94.50 96 ALA A CA 1
ATOM 746 C C . ALA A 1 96 ? -11.309 -3.360 -1.213 1.00 94.50 96 ALA A C 1
ATOM 748 O O . ALA A 1 96 ? -11.819 -4.470 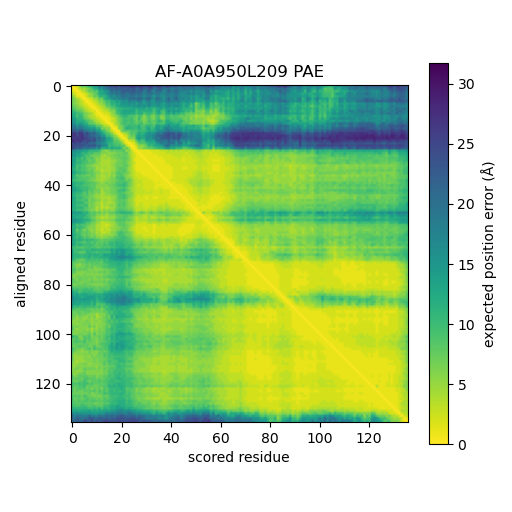-1.369 1.00 94.50 96 ALA A O 1
ATOM 749 N N . ASP A 1 97 ? -10.413 -2.848 -2.060 1.00 91.38 97 ASP A N 1
ATOM 750 C CA . ASP A 1 97 ? -10.014 -3.473 -3.325 1.00 91.38 97 ASP A CA 1
ATOM 751 C C . ASP A 1 97 ? -9.403 -4.867 -3.094 1.00 91.38 97 ASP A C 1
ATOM 753 O O . ASP A 1 97 ? -9.691 -5.821 -3.816 1.00 91.38 97 ASP A O 1
ATOM 757 N N . ASN A 1 98 ? -8.577 -5.019 -2.052 1.00 90.50 98 ASN A N 1
ATOM 758 C CA . ASN A 1 98 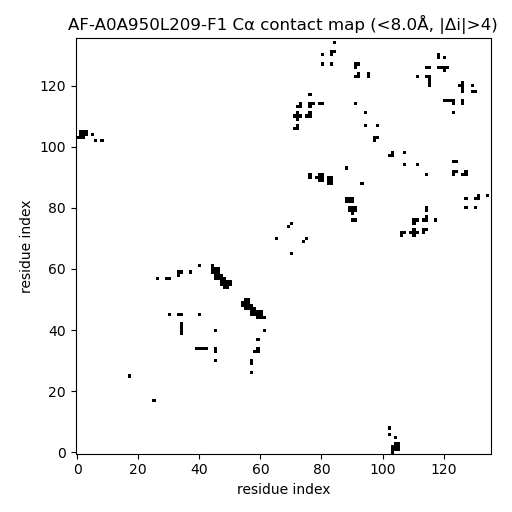? -7.996 -6.314 -1.699 1.00 90.50 98 ASN A CA 1
ATOM 759 C C . ASN A 1 98 ? -9.059 -7.322 -1.252 1.00 90.50 98 ASN A C 1
ATOM 761 O O . ASN A 1 98 ? -9.000 -8.483 -1.654 1.00 90.50 98 ASN A O 1
ATOM 765 N N . ILE A 1 99 ? -10.028 -6.896 -0.436 1.00 92.25 99 ILE A N 1
ATOM 766 C CA . ILE A 1 99 ? -11.133 -7.759 -0.002 1.00 92.25 99 ILE A CA 1
ATOM 767 C C . ILE A 1 99 ? -11.972 -8.189 -1.210 1.00 92.25 99 ILE A C 1
ATOM 769 O O . ILE A 1 99 ? -12.266 -9.378 -1.339 1.00 92.25 99 ILE A O 1
ATOM 773 N N . GLU A 1 100 ? -12.307 -7.261 -2.111 1.00 90.69 100 GLU A N 1
ATOM 774 C CA . GLU A 1 100 ? -13.050 -7.547 -3.346 1.00 90.69 100 GLU A CA 1
ATOM 775 C C . GLU A 1 100 ? -12.288 -8.526 -4.254 1.00 90.69 100 GLU A C 1
ATOM 777 O O . GLU A 1 100 ? -12.869 -9.467 -4.797 1.00 90.69 100 GLU A O 1
ATOM 782 N N . ALA A 1 101 ? -10.963 -8.385 -4.337 1.00 85.62 101 ALA A N 1
ATOM 783 C CA . ALA A 1 101 ? -10.085 -9.303 -5.059 1.00 85.62 101 ALA A CA 1
ATOM 784 C C . ALA A 1 101 ? -9.861 -10.658 -4.347 1.00 85.62 101 ALA A C 1
ATOM 786 O O . ALA A 1 101 ? -9.139 -11.515 -4.865 1.00 85.62 101 ALA A O 1
ATOM 787 N N . GLY A 1 102 ? -10.446 -10.874 -3.163 1.00 86.44 102 GLY A N 1
ATOM 788 C CA . GLY A 1 102 ? -10.295 -12.101 -2.375 1.00 86.44 102 GLY A CA 1
ATOM 789 C C . GLY A 1 102 ? -8.949 -12.234 -1.650 1.00 86.44 102 GLY A C 1
ATOM 790 O O . GLY A 1 102 ? -8.600 -13.324 -1.191 1.00 86.44 102 GLY A O 1
ATOM 791 N N . ILE A 1 103 ? -8.188 -11.145 -1.530 1.00 83.81 103 ILE A N 1
ATOM 792 C CA . ILE A 1 103 ? -6.894 -11.080 -0.846 1.00 83.81 103 ILE A CA 1
ATOM 793 C C . ILE A 1 103 ? -7.142 -10.847 0.647 1.00 83.81 103 ILE A C 1
ATOM 795 O O . ILE A 1 103 ? -7.320 -9.722 1.114 1.00 83.81 103 ILE A O 1
ATOM 799 N N . VAL A 1 104 ? -7.149 -11.942 1.410 1.00 87.38 104 VAL A N 1
ATOM 800 C CA . VAL A 1 104 ? -7.438 -11.937 2.850 1.00 87.38 104 VAL A CA 1
ATOM 801 C C . VAL A 1 104 ? -6.235 -12.450 3.640 1.00 87.38 104 VAL A C 1
ATOM 803 O O . VAL A 1 104 ? -5.717 -13.540 3.392 1.00 87.38 104 VAL A O 1
ATOM 806 N N . THR A 1 105 ? -5.809 -11.665 4.625 1.00 86.88 105 THR A N 1
ATOM 807 C CA . THR A 1 105 ? -4.744 -11.994 5.580 1.00 86.88 105 THR A CA 1
ATOM 808 C C . THR A 1 105 ? -5.342 -12.223 6.973 1.00 86.88 105 THR A C 1
ATOM 810 O O . THR A 1 105 ? -6.504 -11.868 7.204 1.00 86.88 105 THR A O 1
ATOM 813 N N . PRO A 1 106 ? -4.576 -12.770 7.938 1.00 91.00 106 PRO A N 1
ATOM 814 C CA . PRO A 1 106 ? -5.045 -12.894 9.320 1.00 91.00 106 PRO A CA 1
ATOM 815 C C . PRO A 1 106 ? -5.525 -11.570 9.939 1.00 91.00 106 PRO A C 1
ATOM 817 O O . PRO A 1 106 ? -6.418 -11.579 10.781 1.00 91.00 106 PRO A O 1
ATOM 820 N N . LEU A 1 107 ? -4.969 -10.430 9.507 1.00 91.56 107 LEU A N 1
ATOM 821 C CA . LEU A 1 107 ? -5.323 -9.109 10.032 1.00 91.56 107 LEU A CA 1
ATOM 822 C C . LEU A 1 107 ? -6.500 -8.450 9.305 1.00 91.56 107 LEU A C 1
ATOM 824 O O . LEU A 1 107 ? -7.018 -7.466 9.818 1.00 91.56 107 LEU A O 1
ATOM 828 N N . THR A 1 108 ? -6.944 -8.948 8.144 1.00 93.75 108 THR A N 1
ATOM 829 C CA . THR A 1 108 ? -7.937 -8.256 7.297 1.00 93.75 108 THR A CA 1
ATOM 830 C C . THR A 1 108 ? -9.223 -7.897 8.046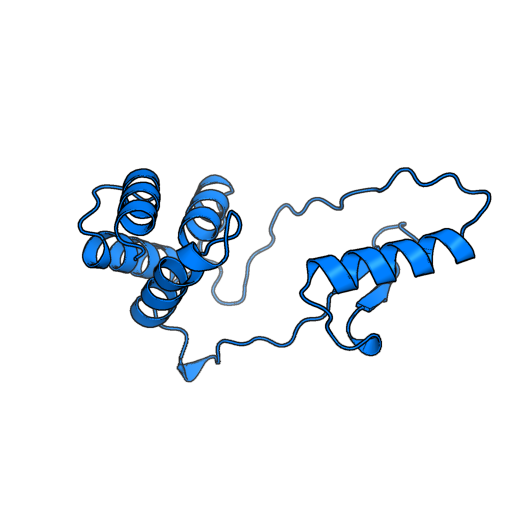 1.00 93.75 108 THR A C 1
ATOM 832 O O . THR A 1 108 ? -9.682 -6.763 7.934 1.00 93.75 108 THR A O 1
ATOM 835 N N . ALA A 1 109 ? -9.794 -8.828 8.818 1.00 96.00 109 ALA A N 1
ATOM 836 C CA . ALA A 1 109 ? -11.038 -8.578 9.550 1.00 96.00 109 ALA A CA 1
ATOM 837 C C . ALA A 1 109 ? -10.843 -7.538 10.664 1.00 96.00 109 ALA A C 1
ATOM 839 O O . ALA A 1 109 ? -11.537 -6.528 10.681 1.00 96.00 109 ALA A O 1
ATOM 840 N N . ALA A 1 110 ? -9.840 -7.735 11.524 1.00 96.94 110 ALA A N 1
ATOM 841 C CA . ALA A 1 110 ? -9.545 -6.812 12.617 1.00 96.94 110 ALA A CA 1
ATOM 842 C C . ALA A 1 110 ? -9.174 -5.407 12.107 1.00 96.94 110 ALA A C 1
ATOM 844 O O . ALA A 1 110 ? -9.618 -4.408 12.661 1.00 96.94 110 ALA A O 1
ATOM 845 N N . TYR A 1 111 ? -8.405 -5.320 11.017 1.00 96.81 111 TYR A N 1
ATOM 846 C CA . TYR A 1 111 ? -8.039 -4.058 10.372 1.00 96.81 111 TYR A CA 1
ATOM 847 C C . TYR A 1 111 ? -9.269 -3.322 9.819 1.00 96.81 111 TYR A C 1
ATOM 849 O O . TYR A 1 111 ? -9.422 -2.124 10.059 1.00 96.81 111 TYR A O 1
ATOM 857 N N . ARG A 1 112 ? -10.179 -4.033 9.137 1.00 98.00 112 ARG A N 1
ATOM 858 C CA . ARG A 1 112 ? -11.457 -3.466 8.681 1.00 98.00 112 ARG A CA 1
ATOM 859 C C . ARG A 1 112 ? -12.256 -2.929 9.863 1.00 98.00 112 ARG A C 1
ATOM 861 O O . ARG A 1 112 ? -12.661 -1.773 9.839 1.00 98.00 112 ARG A O 1
ATOM 868 N N . ASP A 1 113 ? -12.459 -3.746 10.889 1.00 98.25 113 ASP A N 1
ATOM 869 C CA . ASP A 1 113 ? -13.300 -3.386 12.031 1.00 98.25 113 ASP A CA 1
ATOM 870 C C . ASP A 1 113 ? -12.713 -2.182 12.793 1.00 98.25 113 ASP A C 1
ATOM 872 O O . ASP A 1 113 ? -13.448 -1.267 13.165 1.00 98.25 113 ASP A O 1
ATOM 876 N N . ALA A 1 114 ? -11.383 -2.101 12.912 1.00 98.12 114 ALA A N 1
ATOM 877 C CA . ALA A 1 114 ? -10.694 -0.941 13.472 1.00 98.12 114 ALA A CA 1
ATOM 878 C C . ALA A 1 114 ? -10.882 0.337 12.627 1.00 98.12 114 ALA A C 1
ATOM 880 O O . ALA A 1 114 ? -11.037 1.420 13.193 1.00 98.12 114 ALA A O 1
ATOM 881 N N . ILE A 1 115 ? -10.916 0.253 11.288 1.00 97.88 115 ILE A N 1
ATOM 882 C CA . ILE A 1 115 ? -11.266 1.406 10.433 1.00 97.88 115 ILE A CA 1
ATOM 883 C C . ILE A 1 115 ? -12.702 1.863 10.710 1.00 97.88 115 ILE A C 1
ATOM 885 O O . ILE A 1 115 ? -12.937 3.059 10.911 1.00 97.88 115 ILE A O 1
ATOM 889 N N . LEU A 1 116 ? -13.656 0.928 10.730 1.00 98.19 116 LEU A N 1
ATOM 890 C CA . LEU A 1 116 ? -15.075 1.235 10.934 1.00 98.19 116 LEU A CA 1
ATOM 891 C C . LEU A 1 116 ? -15.316 1.874 12.301 1.00 98.19 116 LEU A C 1
ATOM 893 O O . LEU A 1 116 ? -15.994 2.894 12.391 1.00 98.19 116 LEU A O 1
ATOM 897 N N . GLN A 1 117 ? -14.685 1.347 13.351 1.00 97.50 117 GLN A N 1
ATOM 898 C CA . GLN A 1 117 ? -14.768 1.914 14.693 1.00 97.50 117 GLN A CA 1
ATOM 899 C C . GLN A 1 117 ? -14.187 3.333 14.754 1.00 97.50 117 GLN A C 1
ATOM 901 O O . GLN A 1 117 ? -14.804 4.216 15.346 1.00 97.50 117 GLN A O 1
ATOM 906 N N . ARG A 1 118 ? -13.022 3.576 14.133 1.00 95.38 118 ARG A N 1
ATOM 907 C CA . ARG A 1 118 ? -12.372 4.901 14.143 1.00 95.38 118 ARG A CA 1
ATOM 908 C C . ARG A 1 118 ? -13.155 5.960 13.376 1.00 95.38 118 ARG A C 1
ATOM 910 O O . ARG A 1 118 ? -13.091 7.125 13.740 1.00 95.38 118 ARG A O 1
ATOM 917 N N . THR A 1 119 ? -13.855 5.561 12.320 1.00 95.50 119 THR A N 1
ATOM 918 C CA . THR A 1 119 ? -14.630 6.470 11.459 1.00 95.50 119 THR A CA 1
ATOM 919 C C . THR A 1 119 ? -16.116 6.518 11.823 1.00 95.50 119 THR A C 1
ATOM 921 O O . THR A 1 119 ? -16.860 7.326 11.274 1.00 95.50 119 THR A O 1
ATOM 924 N N . GLY A 1 120 ? -16.582 5.639 12.717 1.00 96.00 120 GLY A N 1
ATOM 925 C CA . GLY A 1 120 ? -18.004 5.466 13.017 1.00 96.00 120 GLY A CA 1
ATOM 926 C C . GLY A 1 120 ? -18.835 5.092 11.784 1.00 96.00 120 GLY A C 1
ATOM 927 O O . GLY A 1 120 ? -19.971 5.550 11.657 1.00 96.00 120 GLY A O 1
ATOM 928 N N . ALA A 1 121 ? -18.258 4.360 10.831 1.00 97.38 121 ALA A N 1
ATOM 929 C CA . ALA A 1 121 ? -18.893 3.975 9.571 1.00 97.38 121 ALA A CA 1
ATOM 930 C C . ALA A 1 121 ? -19.454 2.547 9.622 1.00 97.38 121 ALA A C 1
ATOM 932 O O . ALA A 1 121 ? -18.945 1.703 10.358 1.00 97.38 121 ALA A O 1
ATOM 933 N N . ALA A 1 122 ? -20.482 2.265 8.821 1.00 96.31 122 ALA A N 1
ATOM 934 C CA . ALA A 1 122 ? -21.060 0.931 8.682 1.00 96.31 122 ALA A CA 1
ATOM 935 C C . ALA A 1 122 ? -20.261 0.038 7.716 1.00 96.31 122 ALA A C 1
ATOM 937 O O . ALA A 1 122 ? -20.241 -1.182 7.876 1.00 96.31 122 ALA A O 1
ATOM 938 N N . ASP A 1 123 ? -19.584 0.638 6.734 1.00 97.38 123 ASP A N 1
ATOM 939 C CA . ASP A 1 123 ? -18.755 -0.057 5.750 1.00 97.38 123 ASP A CA 1
ATOM 940 C C . ASP A 1 123 ? -17.542 0.785 5.301 1.00 97.38 123 ASP A C 1
ATOM 942 O O . ASP A 1 123 ? -17.370 1.939 5.700 1.00 97.38 123 ASP A O 1
ATOM 946 N N . LEU A 1 124 ? -16.650 0.184 4.500 1.00 96.62 124 LEU A N 1
ATOM 947 C CA . LEU A 1 124 ? -15.407 0.832 4.058 1.00 96.62 124 LEU A CA 1
ATOM 948 C C . LEU A 1 124 ? -15.646 1.996 3.081 1.00 96.62 124 LEU A C 1
ATOM 950 O O . LEU A 1 124 ? -14.852 2.935 3.058 1.00 96.62 124 LEU A O 1
ATOM 954 N N . THR A 1 125 ? -16.729 1.966 2.301 1.00 95.31 125 THR A N 1
ATOM 955 C CA . THR A 1 125 ? -17.089 3.045 1.369 1.00 95.31 125 THR A CA 1
ATOM 956 C C . THR A 1 125 ? -17.563 4.281 2.132 1.00 95.31 125 THR A C 1
ATOM 958 O O . THR A 1 125 ? -17.173 5.415 1.829 1.00 95.31 125 THR A O 1
ATOM 961 N N . GLU A 1 126 ? -18.372 4.074 3.167 1.00 96.06 126 GLU A N 1
ATOM 962 C CA . GLU A 1 126 ? -18.780 5.125 4.087 1.00 96.06 126 GLU A CA 1
ATOM 963 C C . GLU A 1 126 ? -17.584 5.632 4.906 1.00 96.06 126 GLU A C 1
ATOM 965 O O . GLU A 1 126 ? -17.420 6.847 5.038 1.00 96.06 126 GLU A O 1
ATOM 970 N N . ALA A 1 127 ? -16.714 4.739 5.392 1.00 96.12 127 ALA A N 1
ATOM 971 C CA . ALA A 1 127 ? -15.509 5.105 6.141 1.00 96.12 127 ALA A CA 1
ATOM 972 C C . ALA A 1 127 ? -14.603 6.041 5.336 1.00 96.12 127 ALA A C 1
ATOM 974 O O . ALA A 1 127 ? -14.166 7.076 5.839 1.00 96.12 127 ALA A O 1
ATOM 975 N N . GLU A 1 128 ? -14.368 5.715 4.064 1.00 93.75 128 GLU A N 1
ATOM 976 C CA . GLU A 1 128 ? -13.606 6.559 3.150 1.00 93.75 128 GLU A CA 1
ATOM 977 C C . GLU A 1 128 ? -14.268 7.931 2.950 1.00 93.75 128 GLU A C 1
ATOM 979 O O . GLU A 1 128 ? -13.604 8.971 2.992 1.00 93.75 128 GLU A O 1
ATOM 984 N N . SER A 1 129 ? -15.590 7.949 2.773 1.00 91.88 129 SER A N 1
ATOM 985 C CA . SER A 1 129 ? -16.349 9.186 2.571 1.00 91.88 129 SER A CA 1
ATOM 986 C C . SER A 1 129 ? -16.319 10.094 3.804 1.00 91.88 129 SER A C 1
ATOM 988 O O . SER A 1 129 ? -16.193 11.311 3.657 1.00 91.88 129 SER A O 1
ATOM 990 N N . LYS A 1 130 ? -16.412 9.524 5.013 1.00 92.94 130 LYS A N 1
ATOM 991 C CA . LYS A 1 130 ? -16.313 10.253 6.289 1.00 92.94 130 LYS A CA 1
ATOM 992 C C . LYS A 1 130 ? -14.902 10.784 6.519 1.00 92.94 130 LYS A C 1
ATOM 994 O O . LYS A 1 130 ? -14.734 11.984 6.719 1.00 92.94 130 LYS A O 1
ATOM 999 N N . ALA A 1 131 ? -13.888 9.938 6.348 1.00 89.12 131 ALA A N 1
ATOM 1000 C CA . ALA A 1 131 ? -12.489 10.329 6.504 1.00 89.12 131 ALA A CA 1
ATOM 1001 C C . ALA A 1 131 ? -12.044 11.414 5.500 1.00 89.12 131 ALA A C 1
ATOM 1003 O O . ALA A 1 131 ? -11.091 12.146 5.754 1.00 89.12 131 ALA A O 1
ATOM 1004 N N . LYS A 1 132 ? -12.736 11.559 4.361 1.00 85.12 132 LYS A N 1
ATOM 1005 C CA . LYS A 1 132 ? -12.523 12.669 3.418 1.00 85.12 132 LYS A CA 1
ATOM 1006 C C . LYS A 1 132 ? -13.130 13.997 3.891 1.00 85.12 132 LYS A C 1
ATOM 1008 O O . LYS A 1 132 ? -12.609 15.048 3.541 1.00 85.12 132 LYS A O 1
ATOM 1013 N N . ARG A 1 133 ? -14.232 13.962 4.649 1.00 77.19 133 ARG A N 1
ATOM 1014 C CA . ARG A 1 133 ? -14.945 15.159 5.146 1.00 77.19 133 ARG A CA 1
ATOM 1015 C C . ARG A 1 133 ? -14.317 15.756 6.402 1.00 77.19 133 ARG A C 1
ATOM 1017 O O . ARG A 1 133 ? -14.498 16.938 6.650 1.00 77.19 133 ARG A O 1
ATOM 1024 N N . GLU A 1 134 ? -13.615 14.940 7.180 1.00 71.75 134 GLU A N 1
ATOM 1025 C CA . GLU A 1 134 ? -12.971 15.341 8.438 1.00 71.75 134 GLU A CA 1
ATOM 1026 C C . GLU A 1 134 ? -11.559 15.920 8.246 1.00 71.75 134 GLU A C 1
ATOM 1028 O O . GLU A 1 134 ? -10.887 16.246 9.224 1.00 71.75 134 GLU A O 1
ATOM 1033 N N . GLN A 1 135 ? -11.095 16.059 7.001 1.00 61.34 135 GLN A N 1
ATOM 1034 C CA . GLN A 1 135 ? -9.825 16.726 6.725 1.00 61.34 135 GLN A CA 1
ATOM 1035 C C . GLN A 1 135 ? -9.980 18.248 6.854 1.00 61.34 135 GLN A C 1
ATOM 1037 O O . GLN A 1 135 ? -10.930 18.791 6.286 1.00 61.34 135 GLN A O 1
ATOM 1042 N N . PRO A 1 136 ? -9.081 18.918 7.600 1.00 54.75 136 PRO A N 1
ATOM 1043 C CA . PRO A 1 136 ? -9.082 20.371 7.753 1.00 54.75 136 PRO A CA 1
ATOM 1044 C C . PRO A 1 136 ? -8.778 21.115 6.447 1.00 54.75 136 PRO A C 1
ATOM 1046 O O . PRO A 1 136 ? -8.060 20.556 5.585 1.00 54.75 136 PRO A O 1
#

Secondary structure (DSSP, 8-state):
---TT--------------GGGHHHHHHHHHHHHHHHTTS--GGGEEEEEETTEEEEEEE-PPPSS-TTT--HHHHHHHHHHGGGG-S--HHHHHHHHHHTT---TTHHHHHHHHHHHHT-SSHHHHHHHHHHS--

Sequence (136 aa):
MIHPEGGHVKGAILVLGIKADTQRRNVSMVRRWLRTRERNPPLERIRVMTLGGLDNVIFADLVANISDAERSAEHLARLAVDSMSAGDRNGIRYLADNIEAGIVTPLTAAYRDAILQRTGAADLTEAESKAKREQP

Foldseek 3Di:
DADAPFDDAPDDQPDDPDDPPCVPVVLVVVLVVQCVVVVNDDSVQFDFDDDDNRRTDTDGNDDDPADPVRPALLSLLVQQLVCLVVPPDGSLVVLVVCVVSVNDYPRSVSNQVNLCVVQVHPGSVRSSVSSNVPDD

Mean predicted aligned error: 7.67 Å

Solvent-accessible surface area (backbone atoms only — not comparable to full-atom values): 8337 Å² total; per-residue (Å²): 121,78,29,90,88,63,67,95,70,95,78,81,82,87,80,76,91,67,71,78,94,42,62,75,64,49,51,58,50,52,49,51,52,51,27,58,74,66,73,58,56,63,71,86,34,52,41,74,42,68,56,97,93,37,77,78,45,74,48,75,66,72,78,83,90,70,54,79,92,57,68,42,34,61,51,50,24,47,52,17,52,64,28,46,82,72,46,96,76,25,45,46,58,54,50,50,56,32,53,76,73,68,59,44,45,84,51,48,64,55,22,50,52,36,34,22,65,75,55,74,28,94,44,65,70,52,22,48,55,46,49,61,67,74,57,131

pLDDT: mean 83.97, std 13.12, range [52.56, 98.25]